Protein AF-A0A4Y1RDM2-F1 (afdb_monomer_lite)

Structure (mmCIF, N/CA/C/O backbone):
data_AF-A0A4Y1RDM2-F1
#
_entry.id   AF-A0A4Y1RDM2-F1
#
loop_
_atom_site.group_PDB
_atom_site.id
_atom_site.type_symbol
_atom_site.label_atom_id
_atom_site.label_alt_id
_atom_site.label_comp_id
_atom_site.label_asym_id
_atom_site.label_entity_id
_atom_site.label_seq_id
_atom_site.pdbx_PDB_ins_code
_atom_site.Cartn_x
_atom_site.Cartn_y
_atom_site.Cartn_z
_atom_site.occupancy
_atom_site.B_iso_or_equiv
_atom_site.auth_seq_id
_atom_site.auth_comp_id
_atom_site.auth_asym_id
_atom_site.auth_atom_id
_atom_site.pdbx_PDB_model_num
ATOM 1 N N . ARG A 1 1 ? -32.048 18.751 -43.905 1.00 34.94 1 ARG A N 1
ATOM 2 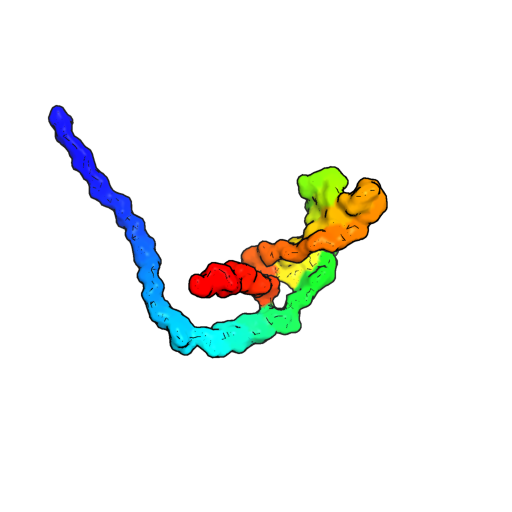C CA . ARG A 1 1 ? -31.080 17.829 -44.558 1.00 34.94 1 ARG A CA 1
ATOM 3 C C . ARG A 1 1 ? -30.019 17.554 -43.491 1.00 34.94 1 ARG A C 1
ATOM 5 O O . ARG A 1 1 ? -29.490 18.537 -43.005 1.00 34.94 1 ARG A O 1
ATOM 12 N N . ARG A 1 2 ? -29.981 16.373 -42.847 1.00 33.34 2 ARG A N 1
ATOM 13 C CA . ARG A 1 2 ? -29.384 15.092 -43.317 1.00 33.34 2 ARG A CA 1
ATOM 14 C C . ARG A 1 2 ? -27.878 15.297 -43.600 1.00 33.34 2 ARG A C 1
ATOM 16 O O . ARG A 1 2 ? -27.603 16.162 -44.420 1.00 33.34 2 ARG A O 1
ATOM 23 N N . GLY A 1 3 ? -26.909 14.600 -42.998 1.00 35.47 3 GLY A N 1
ATOM 24 C CA . GLY A 1 3 ? -26.914 13.397 -42.152 1.00 35.47 3 GLY A CA 1
ATOM 25 C C . GLY A 1 3 ? -25.528 13.127 -41.518 1.00 35.47 3 GLY A C 1
ATOM 26 O O . GLY A 1 3 ? -24.653 13.986 -41.587 1.00 35.47 3 GLY A O 1
ATOM 27 N N . GLU A 1 4 ? -25.426 11.960 -40.878 1.00 43.41 4 GLU A N 1
ATOM 28 C CA . GLU A 1 4 ? -24.390 11.400 -39.983 1.00 43.41 4 GLU A CA 1
ATOM 29 C C . GLU A 1 4 ? -23.118 10.834 -40.673 1.00 43.41 4 GLU A C 1
ATOM 31 O O . GLU A 1 4 ? -23.015 10.888 -41.894 1.00 43.41 4 GLU A O 1
ATOM 36 N N . GLU A 1 5 ? -22.240 10.238 -39.834 1.00 38.81 5 GLU A N 1
ATOM 37 C CA . GLU A 1 5 ? -21.086 9.311 -40.034 1.00 38.81 5 GLU A CA 1
ATOM 38 C C . GLU A 1 5 ? -19.721 9.939 -39.662 1.00 38.81 5 GLU A C 1
ATOM 40 O O . GLU A 1 5 ? -19.328 10.956 -40.216 1.00 38.81 5 GLU A O 1
ATOM 45 N N . GLY A 1 6 ? -18.913 9.463 -38.703 1.00 38.91 6 GLY A N 1
ATOM 46 C CA . GLY A 1 6 ? -18.773 8.141 -38.085 1.00 38.91 6 GLY A CA 1
ATOM 47 C C . GLY A 1 6 ? -17.471 7.483 -38.564 1.00 38.91 6 GLY A C 1
ATOM 48 O O . GLY A 1 6 ? -17.472 6.909 -39.646 1.00 38.91 6 GLY A O 1
ATOM 49 N N . ASN A 1 7 ? -16.367 7.559 -37.801 1.00 40.41 7 ASN A N 1
ATOM 50 C CA . ASN A 1 7 ? -15.254 6.595 -37.911 1.00 40.41 7 ASN A CA 1
ATOM 51 C C . ASN A 1 7 ? -14.307 6.643 -36.693 1.00 40.41 7 ASN A C 1
ATOM 53 O O . ASN A 1 7 ? -13.221 7.225 -36.747 1.00 40.41 7 ASN A O 1
ATOM 57 N N . ASP A 1 8 ? -14.722 6.002 -35.601 1.00 47.53 8 ASP A N 1
ATOM 58 C CA . ASP A 1 8 ? -13.836 5.605 -34.508 1.00 47.53 8 ASP A CA 1
ATOM 59 C C . ASP A 1 8 ? -12.871 4.524 -35.007 1.00 47.53 8 ASP A C 1
ATOM 61 O O . ASP A 1 8 ? -13.204 3.342 -35.112 1.00 47.53 8 ASP A O 1
ATOM 65 N N . LYS A 1 9 ? -11.638 4.920 -35.317 1.00 49.72 9 LYS A N 1
ATOM 66 C CA . LYS A 1 9 ? -10.543 3.984 -35.590 1.00 49.72 9 LYS A CA 1
ATOM 67 C C . LYS A 1 9 ? -9.996 3.475 -34.258 1.00 49.72 9 LYS A C 1
ATOM 69 O O . LYS A 1 9 ? -8.905 3.857 -33.841 1.00 49.72 9 LYS A O 1
ATOM 74 N N . ALA A 1 10 ? -10.763 2.616 -33.589 1.00 49.81 10 ALA A N 1
ATOM 75 C CA . ALA A 1 10 ? -10.246 1.782 -32.515 1.00 49.81 10 ALA A CA 1
ATOM 76 C C . ALA A 1 10 ? -9.126 0.911 -33.100 1.00 49.81 10 ALA A C 1
ATOM 78 O O . ALA A 1 10 ? -9.368 -0.013 -33.878 1.00 49.81 10 ALA A O 1
ATOM 79 N N . GLN A 1 11 ? -7.882 1.264 -32.785 1.00 51.56 11 GLN A N 1
ATOM 80 C CA . GLN A 1 11 ? -6.720 0.466 -33.130 1.00 51.56 11 GLN A CA 1
ATOM 81 C C . GLN A 1 11 ? -6.799 -0.828 -32.318 1.00 51.56 11 GLN A C 1
ATOM 83 O O . GLN A 1 11 ? -6.483 -0.865 -31.134 1.00 51.56 11 GLN A O 1
ATOM 88 N N . PHE A 1 12 ? -7.311 -1.872 -32.962 1.00 41.81 12 PHE A N 1
ATOM 89 C CA . PHE A 1 12 ? -7.342 -3.229 -32.448 1.00 41.81 12 PHE A CA 1
ATOM 90 C C . PHE A 1 12 ? -5.896 -3.687 -32.235 1.00 41.81 12 PHE A C 1
ATOM 92 O O . PHE A 1 12 ? -5.145 -3.846 -33.199 1.00 41.81 12 PHE A O 1
ATOM 99 N N . CYS A 1 13 ? -5.481 -3.835 -30.977 1.00 49.16 13 CYS A N 1
ATOM 100 C CA . CYS A 1 13 ? -4.203 -4.446 -30.639 1.00 49.16 13 CYS A CA 1
ATOM 101 C C . CYS A 1 13 ? -4.258 -5.908 -31.088 1.00 49.16 13 CYS A C 1
ATOM 103 O O . CYS A 1 13 ? -4.921 -6.726 -30.460 1.00 49.16 13 CYS A O 1
ATOM 105 N N . THR A 1 14 ? -3.620 -6.231 -32.209 1.00 46.56 14 THR A N 1
ATOM 106 C CA . THR A 1 14 ? -3.487 -7.616 -32.655 1.00 46.56 14 THR A CA 1
ATOM 107 C C . THR A 1 14 ? -2.533 -8.344 -31.716 1.00 46.56 14 THR A C 1
ATOM 109 O O . THR A 1 14 ? -1.377 -7.936 -31.598 1.00 46.56 14 THR A O 1
ATOM 112 N N . ASP A 1 15 ? -3.015 -9.412 -31.080 1.00 52.91 15 ASP A N 1
ATOM 113 C CA . ASP A 1 15 ? -2.196 -10.425 -30.413 1.00 52.91 15 ASP A CA 1
ATOM 114 C C . ASP A 1 15 ? -1.255 -11.043 -31.454 1.00 52.91 15 ASP A C 1
ATOM 116 O O . ASP A 1 15 ? -1.656 -11.860 -32.284 1.00 52.91 15 ASP A O 1
ATOM 120 N N . VAL A 1 16 ? -0.009 -10.574 -31.481 1.00 49.75 16 VAL A N 1
ATOM 121 C CA . VAL A 1 16 ? 1.040 -11.181 -32.297 1.00 49.75 16 VAL A CA 1
ATOM 122 C C . VAL A 1 16 ? 1.658 -12.289 -31.454 1.00 49.75 16 VAL A C 1
ATOM 124 O O . VAL A 1 16 ? 2.345 -12.000 -30.478 1.00 49.75 16 VAL A O 1
ATOM 127 N N . ASP A 1 17 ? 1.364 -13.534 -31.836 1.00 50.44 17 ASP A N 1
ATOM 128 C CA . ASP A 1 17 ? 1.902 -14.807 -31.337 1.00 50.44 17 ASP A CA 1
ATOM 129 C C . ASP A 1 17 ? 3.153 -14.686 -30.441 1.00 50.44 17 ASP A C 1
ATOM 131 O O . ASP A 1 17 ? 4.298 -14.712 -30.898 1.00 50.44 17 ASP A O 1
ATOM 135 N N . PHE A 1 18 ? 2.927 -14.617 -29.126 1.00 49.81 18 PHE A N 1
ATOM 136 C CA . PHE A 1 18 ? 3.974 -14.572 -28.097 1.00 49.81 18 PHE A CA 1
ATOM 137 C C . PHE A 1 18 ? 4.299 -15.970 -27.533 1.00 49.81 18 PHE A C 1
ATOM 139 O O . PHE A 1 18 ? 4.885 -16.120 -26.463 1.00 49.81 18 PHE A O 1
ATOM 146 N N . ALA A 1 19 ? 3.926 -17.040 -28.242 1.00 48.44 19 ALA A N 1
ATOM 147 C CA . ALA A 1 19 ? 4.164 -18.410 -27.784 1.00 48.44 19 ALA A CA 1
ATOM 148 C C . ALA A 1 19 ? 5.654 -18.821 -27.830 1.00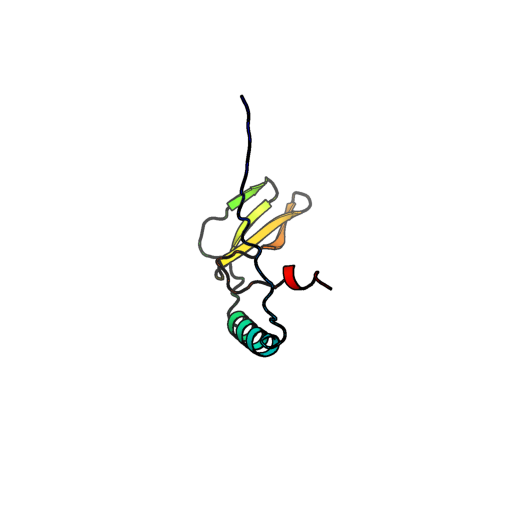 48.44 19 ALA A C 1
ATOM 150 O O . ALA A 1 19 ? 6.039 -19.817 -27.218 1.00 48.44 19 ALA A O 1
ATOM 151 N N . ALA A 1 20 ? 6.512 -18.054 -28.517 1.00 46.69 20 ALA A N 1
ATOM 152 C CA . ALA A 1 20 ? 7.931 -18.376 -28.701 1.00 46.69 20 ALA A CA 1
ATOM 153 C C . ALA A 1 20 ? 8.903 -17.655 -27.740 1.00 46.69 20 ALA A C 1
ATOM 155 O O . ALA A 1 20 ? 10.082 -18.015 -27.702 1.00 46.69 20 ALA A O 1
ATOM 156 N N . SER A 1 21 ? 8.465 -16.660 -26.959 1.00 49.75 21 SER A N 1
ATOM 157 C CA . SER A 1 21 ? 9.359 -15.906 -26.057 1.00 49.75 21 SER A CA 1
ATOM 158 C C . SER A 1 21 ? 9.264 -16.315 -24.586 1.00 49.75 21 SER A C 1
ATOM 160 O O . SER A 1 21 ? 10.151 -15.962 -23.807 1.00 49.75 21 SER A O 1
ATOM 162 N N . SER A 1 22 ? 8.262 -17.124 -24.224 1.00 51.72 22 SER A N 1
ATOM 163 C CA . SER A 1 22 ? 7.931 -17.482 -22.838 1.00 51.72 22 SER A CA 1
ATOM 164 C C . SER A 1 22 ? 9.157 -17.861 -22.003 1.00 51.72 22 SER A C 1
ATOM 166 O O . SER A 1 22 ? 9.367 -17.314 -20.926 1.00 51.72 22 SER A O 1
ATOM 168 N N . LYS A 1 23 ? 10.054 -18.706 -22.524 1.00 44.34 23 LYS A N 1
ATOM 169 C CA . LYS A 1 23 ? 11.240 -19.157 -21.780 1.00 44.34 23 LYS A CA 1
ATOM 170 C C . LYS A 1 23 ? 12.281 -18.056 -21.518 1.00 44.34 23 LYS A C 1
ATOM 172 O O . LYS A 1 23 ? 12.892 -18.057 -20.456 1.00 44.34 23 LYS A O 1
ATOM 177 N N . LYS A 1 24 ? 12.474 -17.112 -22.450 1.00 46.56 24 LYS A N 1
ATOM 178 C CA . LYS A 1 24 ? 13.390 -15.968 -22.254 1.00 46.56 24 LYS A CA 1
ATOM 179 C C . LYS A 1 24 ? 12.801 -14.921 -21.317 1.00 46.56 24 LYS A C 1
ATOM 181 O O . LYS A 1 24 ? 13.551 -14.243 -20.620 1.00 46.56 24 LYS A O 1
ATOM 186 N N . ASP A 1 25 ? 11.481 -14.794 -21.303 1.00 48.53 25 ASP A N 1
ATOM 187 C CA . ASP A 1 25 ? 10.805 -13.840 -20.437 1.00 48.53 25 ASP A CA 1
ATOM 188 C C . ASP A 1 25 ? 10.753 -14.343 -18.993 1.00 48.53 25 ASP A C 1
ATOM 190 O O . ASP A 1 25 ? 11.007 -13.554 -18.095 1.00 48.53 25 ASP A O 1
ATOM 194 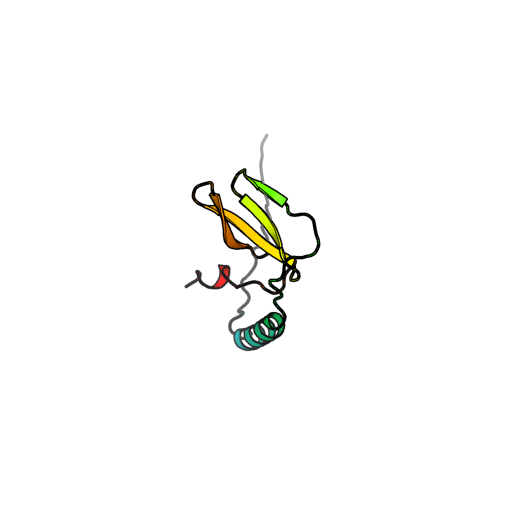N N . TYR A 1 26 ? 10.573 -15.647 -18.746 1.00 47.53 26 TYR A N 1
ATOM 195 C CA . TYR A 1 26 ? 10.684 -16.196 -17.387 1.00 47.53 26 TYR A CA 1
ATOM 196 C C . TYR A 1 26 ? 12.082 -16.026 -16.788 1.00 47.53 26 TYR A C 1
ATOM 198 O O . TYR A 1 26 ? 12.173 -15.611 -15.638 1.00 47.53 26 TYR A O 1
ATOM 206 N N . GLU A 1 27 ? 13.162 -16.285 -17.535 1.00 47.16 27 GLU A N 1
ATOM 207 C CA . GLU A 1 27 ? 14.518 -16.066 -17.004 1.00 47.16 27 GLU A CA 1
ATOM 208 C C . GLU A 1 27 ? 14.820 -14.5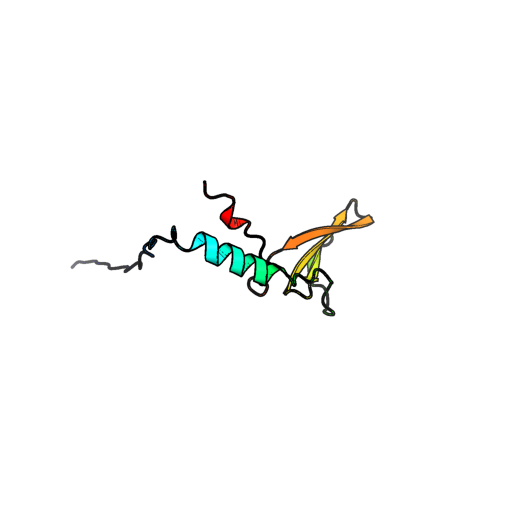80 -16.780 1.00 47.16 27 GLU A C 1
ATOM 210 O O . GLU A 1 27 ? 15.337 -14.229 -15.725 1.00 47.16 27 GLU A O 1
ATOM 215 N N . ARG A 1 28 ? 14.368 -13.685 -17.674 1.00 49.66 28 ARG A N 1
ATOM 216 C CA . ARG A 1 28 ? 14.460 -12.234 -17.442 1.00 49.66 28 ARG A CA 1
ATOM 217 C C . ARG A 1 28 ? 13.674 -11.801 -16.202 1.00 49.66 28 ARG A C 1
ATOM 219 O O . ARG A 1 28 ? 14.164 -10.992 -15.431 1.00 49.66 28 ARG A O 1
ATOM 226 N N . VAL A 1 29 ? 12.461 -12.308 -15.997 1.00 51.47 29 VAL A N 1
ATOM 227 C CA . VAL A 1 29 ? 11.624 -11.958 -14.835 1.00 51.47 29 VAL A CA 1
ATOM 228 C C . VAL A 1 29 ? 12.218 -12.523 -13.539 1.00 51.47 29 VAL A C 1
ATOM 230 O O . VAL A 1 29 ? 12.122 -11.879 -12.499 1.00 51.47 29 VAL A O 1
ATOM 233 N N . ASN A 1 30 ? 12.885 -13.678 -13.596 1.00 49.59 30 ASN A N 1
ATOM 234 C CA . ASN A 1 30 ? 13.568 -14.264 -12.442 1.00 49.59 30 ASN A CA 1
ATOM 235 C C . ASN A 1 30 ? 14.851 -13.492 -12.074 1.00 49.59 30 ASN A C 1
ATOM 237 O O . ASN A 1 30 ? 15.101 -13.282 -10.889 1.00 49.59 30 ASN A O 1
ATOM 241 N N . ASP A 1 31 ? 15.598 -12.997 -13.068 1.00 49.78 31 ASP A N 1
ATOM 242 C CA . ASP A 1 31 ? 16.743 -12.092 -12.872 1.00 49.78 31 ASP A CA 1
ATOM 243 C C . ASP A 1 31 ? 16.318 -10.717 -12.321 1.00 49.78 31 ASP A C 1
ATOM 245 O O . ASP A 1 31 ? 17.072 -10.070 -11.601 1.00 49.78 31 ASP A O 1
ATOM 249 N N . LEU A 1 32 ? 15.094 -10.263 -12.616 1.00 53.81 32 LEU A N 1
ATOM 250 C CA . LEU A 1 32 ? 14.525 -9.024 -12.062 1.00 53.81 32 LEU A CA 1
ATOM 251 C C . LEU A 1 32 ? 13.960 -9.191 -10.640 1.00 53.81 32 LEU A C 1
ATOM 253 O O . LEU A 1 32 ? 13.774 -8.203 -9.932 1.00 53.81 32 LEU A O 1
ATOM 257 N N . ASN A 1 33 ? 13.685 -10.426 -10.218 1.00 54.22 33 ASN A N 1
ATOM 258 C CA . ASN A 1 33 ? 13.118 -10.754 -8.908 1.00 54.22 33 ASN A CA 1
ATOM 259 C C . ASN A 1 33 ? 14.195 -10.941 -7.818 1.00 54.22 33 ASN A C 1
ATOM 261 O O . ASN A 1 33 ? 13.863 -11.108 -6.644 1.00 54.22 33 ASN A O 1
ATOM 265 N N . SER A 1 34 ? 15.486 -10.920 -8.171 1.00 57.75 34 SER A N 1
ATOM 266 C CA . SER A 1 34 ? 16.575 -11.184 -7.222 1.00 57.75 34 SER A CA 1
ATOM 267 C C . SER A 1 34 ? 16.860 -10.045 -6.233 1.00 57.75 34 SER A C 1
ATOM 269 O O . SER A 1 34 ? 17.717 -10.219 -5.373 1.00 57.75 34 SER A O 1
ATOM 271 N N . ASP A 1 35 ? 16.165 -8.904 -6.323 1.00 69.94 35 ASP A N 1
ATOM 272 C CA . ASP A 1 35 ? 16.397 -7.736 -5.453 1.00 69.94 35 ASP A CA 1
ATOM 273 C C . ASP A 1 35 ? 15.096 -7.108 -4.912 1.00 69.94 35 ASP A C 1
ATOM 275 O O . ASP A 1 35 ? 14.918 -5.891 -4.852 1.00 69.94 35 ASP A O 1
ATOM 279 N N . CYS A 1 36 ? 14.128 -7.948 -4.535 1.00 85.38 36 CYS A N 1
ATOM 280 C CA . CYS A 1 36 ? 12.894 -7.471 -3.914 1.00 85.38 36 CYS A CA 1
ATOM 281 C C . CYS A 1 36 ? 13.081 -7.155 -2.433 1.00 85.38 36 CYS A C 1
ATOM 283 O O . CYS A 1 36 ? 12.990 -8.028 -1.570 1.00 85.38 36 CYS A O 1
ATOM 285 N N . ASN A 1 37 ? 13.304 -5.876 -2.142 1.00 89.25 37 ASN A N 1
ATOM 286 C CA . ASN A 1 37 ? 13.498 -5.359 -0.798 1.00 89.25 37 ASN A CA 1
ATOM 287 C C . ASN A 1 37 ? 12.175 -4.943 -0.126 1.00 89.25 37 ASN A C 1
ATOM 289 O O . ASN A 1 37 ? 11.658 -3.843 -0.334 1.00 89.25 37 ASN A O 1
ATOM 293 N N . GLN A 1 38 ? 11.677 -5.819 0.750 1.00 91.38 38 GLN A N 1
ATOM 294 C CA . GLN A 1 38 ? 10.454 -5.609 1.533 1.00 91.38 38 GLN A CA 1
ATOM 295 C C . GLN A 1 38 ? 10.627 -4.701 2.764 1.00 91.38 38 GLN A C 1
ATOM 297 O O . GLN A 1 38 ? 9.685 -4.546 3.541 1.00 91.38 38 GLN A O 1
ATOM 302 N N . GLU A 1 39 ? 11.804 -4.115 2.989 1.00 95.19 39 GLU A N 1
ATOM 303 C CA . GLU A 1 39 ? 11.990 -3.169 4.088 1.00 95.19 39 GLU A CA 1
ATOM 304 C C . GLU A 1 39 ? 11.245 -1.861 3.819 1.00 95.19 39 GLU A C 1
ATOM 306 O O . GLU A 1 39 ? 11.166 -1.386 2.687 1.00 95.19 39 GLU A O 1
ATOM 311 N N . VAL A 1 40 ? 10.743 -1.239 4.883 1.00 96.69 40 VAL A N 1
ATOM 312 C CA . VAL A 1 40 ? 10.062 0.056 4.808 1.00 96.69 40 VAL A CA 1
ATOM 313 C C . VAL A 1 40 ? 11.053 1.145 4.382 1.00 96.69 40 VAL A C 1
ATOM 315 O O . VAL A 1 40 ? 12.139 1.286 4.954 1.00 96.69 40 VAL A O 1
ATOM 318 N N . ALA A 1 41 ? 10.677 1.926 3.371 1.00 96.06 41 ALA A N 1
ATOM 319 C CA . ALA A 1 41 ? 11.429 3.091 2.932 1.00 96.06 41 ALA A CA 1
ATOM 320 C C . ALA A 1 41 ? 11.399 4.188 4.017 1.00 96.06 41 ALA A C 1
ATOM 322 O O . ALA A 1 41 ? 10.410 4.315 4.743 1.00 96.06 41 ALA A O 1
ATOM 323 N N . PRO A 1 42 ? 12.450 5.019 4.145 1.00 97.12 42 PRO A N 1
ATOM 324 C CA . PRO A 1 42 ? 12.542 6.059 5.171 1.00 97.12 42 PRO A CA 1
ATOM 325 C C . PRO A 1 42 ? 11.691 7.296 4.822 1.00 97.12 42 PRO A C 1
ATOM 327 O O . PRO A 1 42 ? 12.179 8.425 4.822 1.00 97.12 42 PRO A O 1
ATOM 330 N N . ILE A 1 43 ? 10.414 7.084 4.505 1.00 94.94 43 ILE A N 1
ATOM 331 C CA . ILE A 1 43 ? 9.443 8.125 4.171 1.00 94.94 43 ILE A CA 1
ATOM 332 C C . ILE A 1 43 ? 8.263 8.102 5.146 1.00 94.94 43 ILE A C 1
ATOM 334 O O . ILE A 1 43 ? 8.047 7.141 5.885 1.00 94.94 43 ILE A O 1
ATOM 338 N N . ARG A 1 44 ? 7.475 9.179 5.158 1.00 97.00 44 ARG A N 1
ATOM 339 C CA . ARG A 1 44 ? 6.295 9.275 6.023 1.00 97.00 44 ARG A CA 1
ATOM 340 C C . ARG A 1 44 ? 5.203 8.295 5.552 1.00 97.00 44 ARG A C 1
ATOM 342 O O . ARG A 1 44 ? 4.828 8.371 4.383 1.00 97.00 44 ARG A O 1
ATOM 349 N N . PRO A 1 45 ? 4.634 7.457 6.440 1.00 96.94 45 PRO A N 1
ATOM 350 C CA . PRO A 1 45 ? 3.516 6.585 6.087 1.00 96.94 45 PRO A CA 1
ATOM 351 C C . PRO A 1 45 ? 2.280 7.376 5.650 1.00 96.94 45 PRO A C 1
ATOM 353 O O . PRO A 1 45 ? 2.049 8.503 6.104 1.00 96.94 45 PRO A O 1
ATOM 356 N N . ILE A 1 46 ? 1.466 6.763 4.797 1.00 97.62 46 ILE A N 1
ATOM 357 C CA . ILE A 1 46 ? 0.251 7.344 4.228 1.00 97.62 46 ILE A CA 1
ATOM 358 C C . ILE A 1 46 ? -0.953 6.806 5.017 1.00 97.62 46 ILE A C 1
ATOM 360 O O . ILE A 1 46 ? -1.231 5.606 4.958 1.00 97.62 46 ILE A O 1
ATOM 364 N N . PRO A 1 47 ? -1.693 7.648 5.759 1.00 96.81 47 PRO A N 1
ATOM 365 C CA . PRO A 1 47 ? -2.938 7.226 6.395 1.00 96.81 47 PRO A CA 1
ATOM 366 C C . PRO A 1 47 ? -3.988 6.920 5.322 1.00 96.81 47 PRO A C 1
ATOM 368 O O . PRO A 1 47 ? -4.286 7.793 4.505 1.00 96.81 47 PRO A O 1
ATOM 371 N N . LEU A 1 48 ? -4.545 5.707 5.322 1.00 95.69 48 LEU A N 1
ATOM 372 C CA . LEU A 1 48 ? -5.591 5.309 4.373 1.00 95.69 48 LEU A CA 1
ATOM 373 C C . LEU A 1 48 ? -6.977 5.307 5.029 1.00 95.69 48 LEU A C 1
ATOM 375 O O . LEU A 1 48 ? -7.938 5.786 4.432 1.00 95.69 48 LEU A O 1
ATOM 379 N N . ALA A 1 49 ? -7.072 4.799 6.260 1.00 95.38 49 ALA A N 1
ATOM 380 C CA . ALA A 1 49 ? -8.285 4.791 7.078 1.00 95.38 49 ALA A CA 1
ATOM 381 C C . ALA A 1 49 ? -7.924 4.816 8.575 1.00 95.38 49 ALA A C 1
ATOM 383 O O . ALA A 1 49 ? -6.751 4.758 8.937 1.00 95.38 49 ALA A O 1
ATOM 384 N N . GLU A 1 50 ? -8.920 4.881 9.464 1.00 94.94 50 GLU A N 1
ATOM 385 C CA . GLU A 1 50 ? -8.685 4.865 10.920 1.00 94.94 50 GLU A CA 1
ATOM 386 C C . GLU A 1 50 ? -7.934 3.599 11.380 1.00 94.94 50 GLU A C 1
ATOM 388 O O . GLU A 1 50 ? -7.093 3.642 12.276 1.00 94.94 50 GLU A O 1
ATOM 393 N N . ASP A 1 51 ? -8.221 2.467 10.742 1.00 96.62 51 ASP A N 1
ATOM 394 C CA . ASP A 1 51 ? -7.645 1.154 11.013 1.00 96.62 51 ASP A CA 1
ATOM 395 C C . ASP A 1 51 ? -6.633 0.712 9.943 1.00 96.62 51 ASP A C 1
ATOM 397 O O . ASP A 1 51 ? -6.302 -0.471 9.896 1.00 96.62 51 ASP A O 1
ATOM 401 N N . SER A 1 52 ? -6.159 1.614 9.071 1.00 97.00 52 SER A N 1
ATOM 402 C CA . SER A 1 52 ? -5.280 1.260 7.948 1.00 97.00 52 SER A CA 1
ATOM 403 C C . SER A 1 52 ? -4.231 2.332 7.638 1.00 97.00 52 SER A C 1
ATOM 405 O O . SER A 1 52 ? -4.539 3.511 7.439 1.00 97.00 52 SER A O 1
ATOM 407 N N . ILE A 1 53 ? -2.972 1.898 7.555 1.00 97.94 53 ILE A N 1
ATOM 408 C CA . ILE A 1 53 ? -1.812 2.726 7.210 1.00 97.94 53 ILE A CA 1
ATOM 409 C C . ILE A 1 53 ? -1.045 2.039 6.081 1.00 97.94 53 ILE A C 1
ATOM 411 O O . ILE A 1 53 ? -0.785 0.836 6.128 1.00 97.94 53 ILE A O 1
ATOM 415 N N . ILE A 1 54 ? -0.652 2.822 5.081 1.00 98.19 54 ILE A N 1
ATOM 416 C CA . ILE A 1 54 ? 0.162 2.373 3.957 1.00 98.19 54 ILE A CA 1
ATOM 417 C C . ILE A 1 54 ? 1.608 2.830 4.152 1.00 98.19 54 ILE A C 1
ATOM 419 O O . ILE A 1 54 ? 1.881 3.994 4.449 1.00 98.19 54 ILE A O 1
ATOM 423 N N . PHE A 1 55 ? 2.536 1.904 3.946 1.00 98.06 55 PHE A N 1
ATOM 424 C CA . PHE A 1 55 ? 3.975 2.128 3.948 1.00 98.06 55 PHE A CA 1
ATOM 425 C C . PHE A 1 55 ? 4.526 1.900 2.544 1.00 98.06 55 PHE A C 1
ATOM 427 O O . PHE A 1 55 ? 4.106 0.969 1.864 1.00 98.06 55 PHE A O 1
ATOM 434 N N . GLU A 1 56 ? 5.476 2.722 2.116 1.00 96.38 56 GLU A N 1
ATOM 435 C CA . GLU A 1 56 ? 6.276 2.428 0.926 1.00 96.38 56 GLU A CA 1
ATOM 436 C C . GLU A 1 56 ? 7.432 1.504 1.311 1.00 96.38 56 GLU A C 1
ATOM 438 O O . GLU A 1 56 ? 8.050 1.676 2.365 1.00 96.38 56 GLU A O 1
ATOM 443 N N . LEU A 1 57 ? 7.699 0.506 0.476 1.00 95.31 57 LEU A N 1
ATOM 444 C CA . LEU A 1 57 ? 8.831 -0.404 0.603 1.00 95.31 57 LEU A CA 1
ATOM 445 C C . LEU A 1 57 ? 10.005 0.111 -0.235 1.00 95.31 57 LEU A C 1
ATOM 447 O O . LEU A 1 57 ? 9.813 0.827 -1.216 1.00 95.31 57 LEU A O 1
ATOM 451 N N . LYS A 1 58 ? 11.233 -0.271 0.119 1.00 93.62 58 LYS A N 1
ATOM 452 C CA . LYS A 1 58 ? 12.450 0.148 -0.598 1.00 93.62 58 LYS A CA 1
ATOM 453 C C . LYS A 1 58 ? 12.473 -0.294 -2.059 1.00 93.62 58 LYS A C 1
ATOM 455 O O . LYS A 1 58 ? 13.121 0.357 -2.871 1.00 93.62 58 LYS A O 1
ATOM 460 N N . ASP A 1 59 ? 11.762 -1.368 -2.393 1.00 91.00 59 ASP A N 1
ATOM 461 C CA . ASP A 1 59 ? 11.580 -1.827 -3.771 1.00 91.00 59 ASP A CA 1
ATOM 462 C C . ASP A 1 59 ? 10.453 -1.108 -4.535 1.00 91.00 59 ASP A C 1
ATOM 464 O O . ASP A 1 59 ? 10.110 -1.505 -5.649 1.00 91.00 59 ASP A O 1
ATOM 468 N N . GLY A 1 60 ? 9.866 -0.059 -3.954 1.00 91.38 60 GLY A N 1
ATOM 469 C CA . GLY A 1 60 ? 8.839 0.775 -4.569 1.00 91.38 60 GLY A CA 1
ATOM 470 C C . GLY A 1 60 ? 7.418 0.223 -4.462 1.00 91.38 60 GLY A C 1
ATOM 471 O O . GLY A 1 60 ? 6.486 0.919 -4.873 1.00 91.38 60 GLY A O 1
ATOM 472 N N . ARG A 1 61 ? 7.216 -0.990 -3.925 1.00 93.44 61 ARG A N 1
ATOM 473 C CA . ARG A 1 61 ? 5.877 -1.520 -3.608 1.00 93.44 61 ARG A CA 1
ATOM 474 C C . ARG A 1 61 ? 5.291 -0.817 -2.388 1.00 93.44 61 ARG A C 1
ATOM 476 O O . ARG A 1 61 ? 5.990 -0.127 -1.653 1.00 93.44 61 ARG A O 1
ATOM 483 N N . LEU A 1 62 ? 4.003 -1.027 -2.140 1.00 95.25 62 LEU A N 1
ATOM 484 C CA . LEU A 1 62 ? 3.346 -0.555 -0.921 1.00 95.25 62 LEU A CA 1
ATOM 485 C C . LEU A 1 62 ? 3.026 -1.736 -0.000 1.00 95.25 62 LEU A C 1
ATOM 487 O O . LEU A 1 62 ? 2.733 -2.830 -0.473 1.00 95.25 62 LEU A O 1
ATOM 491 N N . ALA A 1 63 ? 3.030 -1.521 1.309 1.00 96.38 63 ALA A N 1
ATOM 492 C CA . ALA A 1 63 ? 2.581 -2.482 2.306 1.00 96.38 63 ALA A CA 1
ATOM 493 C C . ALA A 1 63 ? 1.482 -1.866 3.170 1.00 96.38 63 ALA A C 1
ATOM 495 O O . ALA A 1 63 ? 1.636 -0.776 3.719 1.00 96.38 63 ALA A O 1
ATOM 496 N N . GLU A 1 64 ? 0.366 -2.576 3.293 1.00 97.50 64 GLU A N 1
ATOM 497 C CA . GLU A 1 64 ? -0.740 -2.183 4.156 1.00 97.50 64 GLU A CA 1
ATOM 498 C C . GLU A 1 64 ? -0.581 -2.819 5.534 1.00 97.50 64 GLU A C 1
ATOM 500 O O . GLU A 1 64 ? -0.428 -4.037 5.650 1.00 97.50 64 GLU A O 1
ATOM 505 N N . MET A 1 65 ? -0.672 -1.999 6.578 1.00 97.19 65 MET A N 1
ATOM 506 C CA . MET A 1 65 ? -0.791 -2.434 7.964 1.00 97.19 65 MET A CA 1
ATOM 507 C C . MET A 1 65 ? -2.190 -2.085 8.465 1.00 97.19 65 MET A C 1
ATOM 509 O O . MET A 1 65 ? -2.632 -0.943 8.325 1.00 97.19 65 MET A O 1
ATOM 513 N N . ARG A 1 66 ? -2.887 -3.059 9.054 1.00 97.19 66 ARG A N 1
ATOM 514 C CA . ARG A 1 66 ? -4.245 -2.877 9.574 1.00 97.19 66 ARG A CA 1
ATOM 515 C C . ARG A 1 66 ? -4.324 -3.109 11.070 1.00 97.19 66 ARG A C 1
ATOM 517 O O . ARG A 1 66 ? -3.607 -3.948 11.615 1.00 97.19 66 ARG A O 1
ATOM 524 N N . ARG A 1 67 ? -5.227 -2.379 11.721 1.00 96.69 67 ARG A N 1
ATOM 525 C CA . ARG A 1 67 ? -5.551 -2.555 13.134 1.00 96.69 67 ARG A CA 1
ATOM 526 C C . ARG A 1 67 ? -6.613 -3.642 13.284 1.00 96.69 67 ARG A C 1
ATOM 528 O O . ARG A 1 67 ? -7.755 -3.463 12.875 1.00 96.69 67 ARG A O 1
ATOM 535 N N . ILE A 1 68 ? -6.243 -4.755 13.899 1.00 92.81 68 ILE A N 1
ATOM 536 C CA . ILE A 1 68 ? -7.128 -5.871 14.223 1.00 92.81 68 ILE A CA 1
ATOM 537 C C . ILE A 1 68 ? -7.659 -5.688 15.643 1.00 92.81 68 ILE A C 1
ATOM 539 O O . ILE A 1 68 ? -6.917 -5.308 16.554 1.00 92.81 68 ILE A O 1
ATOM 543 N N . GLU A 1 69 ? -8.968 -5.902 15.805 1.00 88.94 69 GLU A N 1
ATOM 544 C CA . GLU A 1 69 ? -9.671 -5.826 17.097 1.00 88.94 69 GLU A CA 1
ATOM 545 C C . GLU A 1 69 ? -9.409 -4.511 17.860 1.00 88.94 69 GLU A C 1
ATOM 547 O O . GLU A 1 69 ? -9.351 -4.474 19.087 1.00 88.94 69 GLU A O 1
ATOM 552 N N . GLY A 1 70 ? -9.186 -3.414 17.126 1.00 85.50 70 GLY A N 1
ATOM 553 C CA . GLY A 1 70 ? -8.967 -2.075 17.686 1.00 85.50 70 GLY A CA 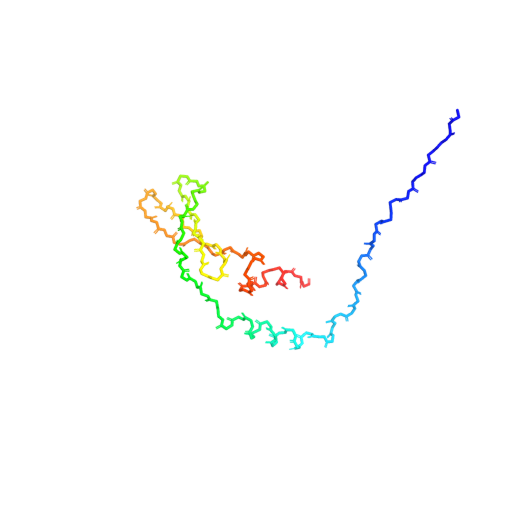1
ATOM 554 C C . GLY A 1 70 ? -7.669 -1.890 18.483 1.00 85.50 70 GLY A C 1
ATOM 555 O O . GLY A 1 70 ? -7.424 -0.791 18.975 1.00 85.50 70 GLY A O 1
ATOM 556 N N . THR A 1 71 ? -6.831 -2.922 18.600 1.00 89.12 71 THR A N 1
ATOM 557 C CA . THR A 1 71 ? -5.739 -2.966 19.587 1.00 89.12 71 THR A CA 1
ATOM 558 C C . THR A 1 71 ? -4.386 -3.332 18.986 1.00 89.12 71 THR A C 1
ATOM 560 O O . THR A 1 71 ? -3.374 -2.791 19.426 1.00 89.12 71 THR A O 1
ATOM 563 N N . HIS A 1 72 ? -4.347 -4.177 17.954 1.00 94.38 72 HIS A N 1
ATOM 564 C CA . HIS A 1 72 ? -3.093 -4.704 17.410 1.00 94.38 72 HIS A CA 1
ATOM 565 C C . HIS A 1 72 ? -2.906 -4.306 15.954 1.00 94.38 72 HIS A C 1
ATOM 567 O O . HIS A 1 72 ? -3.810 -4.473 15.144 1.00 94.38 72 HIS A O 1
ATOM 573 N N . TRP A 1 73 ? -1.723 -3.811 15.601 1.00 95.50 73 TRP A N 1
ATOM 574 C CA . TRP A 1 73 ? -1.373 -3.536 14.211 1.00 95.50 73 TRP A CA 1
ATOM 575 C C . TRP A 1 73 ? -0.664 -4.738 13.598 1.00 95.50 73 TRP A C 1
ATOM 577 O O . TRP A 1 73 ? 0.302 -5.248 14.163 1.00 95.50 73 TRP A O 1
ATOM 587 N N . MET A 1 74 ? -1.127 -5.173 12.430 1.00 96.69 74 MET A N 1
ATOM 588 C CA . MET A 1 74 ? -0.563 -6.308 11.705 1.00 96.69 74 MET A CA 1
ATOM 589 C C . MET A 1 74 ? -0.418 -5.987 10.222 1.00 96.69 74 MET A C 1
ATOM 591 O O . MET A 1 74 ? -1.260 -5.306 9.634 1.00 96.69 74 MET A O 1
ATOM 595 N N . TRP A 1 75 ? 0.649 -6.495 9.606 1.00 95.94 75 TRP A N 1
ATOM 596 C CA . TRP A 1 75 ? 0.816 -6.441 8.157 1.00 95.94 75 TRP A CA 1
ATOM 597 C C . TRP A 1 75 ? -0.298 -7.238 7.478 1.00 95.94 75 TRP A C 1
ATOM 599 O O . TRP A 1 75 ? -0.532 -8.398 7.813 1.00 95.94 75 TRP A O 1
ATOM 609 N N . SER A 1 76 ? -0.999 -6.601 6.543 1.00 94.31 76 SER A N 1
ATOM 610 C CA . SER A 1 76 ? -2.155 -7.173 5.856 1.00 94.31 76 SER A CA 1
ATOM 611 C C . SER A 1 76 ? -1.800 -7.683 4.462 1.00 94.31 76 SER A C 1
ATOM 613 O O . SER A 1 76 ? -2.164 -8.808 4.126 1.00 94.31 76 SER A O 1
ATOM 615 N N . ARG A 1 77 ? -1.107 -6.879 3.645 1.00 92.88 77 ARG A N 1
ATOM 616 C CA . ARG A 1 77 ? -0.719 -7.252 2.272 1.00 92.88 77 ARG A CA 1
ATOM 617 C C . ARG A 1 77 ? 0.354 -6.334 1.697 1.00 92.88 77 ARG A C 1
ATOM 619 O O . ARG A 1 77 ? 0.495 -5.195 2.134 1.00 92.88 77 ARG A O 1
ATOM 626 N N . ILE A 1 78 ? 1.031 -6.820 0.659 1.00 93.31 78 ILE A N 1
ATOM 627 C CA . ILE A 1 78 ? 1.868 -6.018 -0.240 1.00 93.31 78 ILE A CA 1
ATOM 628 C C . ILE A 1 78 ? 1.065 -5.719 -1.508 1.00 93.31 78 ILE A C 1
ATOM 630 O O . ILE A 1 78 ? 0.379 -6.591 -2.041 1.00 93.31 78 ILE A O 1
ATOM 634 N N . ILE A 1 79 ? 1.146 -4.484 -1.984 1.00 91.50 79 ILE A N 1
ATOM 635 C CA . ILE A 1 79 ? 0.470 -3.970 -3.169 1.00 91.50 79 ILE A CA 1
ATOM 636 C C . ILE A 1 79 ? 1.552 -3.654 -4.201 1.00 91.50 79 ILE A C 1
ATOM 638 O O . ILE A 1 79 ? 2.457 -2.855 -3.949 1.00 91.50 79 ILE A O 1
ATOM 642 N N . GLY A 1 80 ? 1.461 -4.303 -5.360 1.00 89.19 80 GLY A N 1
ATOM 643 C CA . GLY A 1 80 ? 2.345 -4.030 -6.487 1.00 89.19 80 GLY A CA 1
ATOM 644 C C . GLY A 1 80 ? 2.105 -2.631 -7.049 1.00 89.19 80 GLY A C 1
ATOM 645 O O . GLY A 1 80 ? 0.966 -2.179 -7.163 1.00 89.19 80 GLY A O 1
ATOM 646 N N . THR A 1 81 ? 3.185 -1.959 -7.415 1.00 86.06 81 THR A N 1
ATOM 647 C CA . THR A 1 81 ? 3.182 -0.634 -8.032 1.00 86.06 81 THR A CA 1
ATOM 648 C C . THR A 1 81 ? 3.902 -0.715 -9.379 1.00 86.06 81 THR A C 1
ATOM 650 O O . THR A 1 81 ? 4.847 -1.492 -9.512 1.00 86.06 81 THR A O 1
ATOM 653 N N . PRO A 1 82 ? 3.529 0.104 -10.379 1.00 85.69 82 PRO A N 1
ATOM 654 C CA . PRO A 1 82 ? 4.277 0.179 -11.638 1.00 85.69 82 PRO A CA 1
ATOM 655 C C . PRO A 1 82 ? 5.731 0.650 -11.474 1.00 85.69 82 PRO A C 1
ATOM 657 O O . PRO A 1 82 ? 6.523 0.525 -12.402 1.00 85.69 82 PRO A O 1
ATOM 660 N N . THR A 1 83 ? 6.080 1.219 -10.316 1.00 81.12 83 THR A N 1
ATOM 661 C CA . THR A 1 83 ? 7.441 1.643 -9.969 1.00 81.12 83 THR A CA 1
ATOM 662 C C . THR A 1 83 ? 8.341 0.479 -9.560 1.00 81.12 83 THR A C 1
ATOM 664 O O . THR A 1 83 ? 9.558 0.646 -9.549 1.00 81.12 83 THR A O 1
ATOM 667 N N . SER A 1 84 ? 7.774 -0.688 -9.242 1.00 82.12 84 SER A N 1
ATOM 668 C CA . SER A 1 84 ? 8.526 -1.855 -8.798 1.00 82.12 84 SER A CA 1
ATOM 669 C C . SER A 1 84 ? 8.621 -2.929 -9.877 1.00 82.12 84 SER A C 1
ATOM 671 O O . SER A 1 84 ? 7.623 -3.344 -10.466 1.00 82.12 84 SER A O 1
ATOM 673 N N . LEU A 1 85 ? 9.826 -3.464 -10.069 1.00 78.69 85 LEU A N 1
ATOM 674 C CA . LEU A 1 85 ? 10.044 -4.661 -10.887 1.00 78.69 85 LEU A CA 1
ATOM 675 C C . LEU A 1 85 ? 9.646 -5.948 -10.140 1.00 78.69 85 LEU A C 1
ATOM 677 O O . LEU A 1 85 ? 9.472 -6.991 -10.763 1.00 78.69 85 LEU A O 1
ATOM 681 N N . CYS A 1 86 ? 9.386 -5.859 -8.829 1.00 81.00 86 CYS A N 1
ATOM 682 C CA . CYS A 1 86 ? 8.954 -6.951 -7.951 1.00 81.00 86 CYS A CA 1
ATOM 683 C C . CYS A 1 86 ? 7.462 -7.261 -8.060 1.00 81.00 86 CYS A C 1
ATOM 685 O O . CYS A 1 86 ? 6.753 -7.458 -7.061 1.00 81.00 86 CYS A O 1
ATOM 687 N N . THR A 1 87 ? 6.966 -7.273 -9.292 1.00 68.62 87 THR A N 1
ATOM 688 C CA . THR A 1 87 ? 5.571 -7.568 -9.568 1.00 68.62 87 THR A CA 1
ATOM 689 C C . THR A 1 87 ? 5.376 -9.076 -9.486 1.00 68.62 87 THR A C 1
ATOM 691 O O . THR A 1 87 ? 5.809 -9.819 -10.361 1.00 68.62 87 THR A O 1
ATOM 694 N N . ALA A 1 88 ? 4.692 -9.545 -8.440 1.00 59.66 88 ALA A N 1
ATOM 695 C CA . ALA A 1 88 ? 4.071 -10.859 -8.496 1.00 59.66 88 ALA A CA 1
ATOM 696 C C . ALA A 1 88 ? 3.017 -10.789 -9.605 1.00 59.66 88 ALA A C 1
ATOM 698 O O . ALA A 1 88 ? 2.078 -9.998 -9.501 1.00 59.66 88 ALA A O 1
ATOM 699 N N . SER A 1 89 ? 3.203 -11.553 -10.678 1.00 52.97 89 SER A N 1
ATOM 700 C CA . SER A 1 89 ? 2.329 -11.618 -11.853 1.00 52.97 89 SER A CA 1
ATOM 701 C C . SER A 1 89 ? 0.938 -12.170 -11.505 1.00 52.97 89 SER A C 1
ATOM 703 O O . SER A 1 89 ? 0.538 -13.230 -11.974 1.00 52.97 89 SER A O 1
ATOM 705 N N . TYR A 1 90 ? 0.177 -11.483 -10.650 1.00 50.41 90 TYR A N 1
ATOM 706 C CA . TYR A 1 90 ? -1.134 -11.941 -10.191 1.00 50.41 90 TYR A CA 1
ATOM 707 C C . TYR A 1 90 ? -2.162 -11.916 -11.331 1.00 50.41 90 TYR A C 1
ATOM 709 O O . TYR A 1 90 ? -3.079 -12.728 -11.367 1.00 50.41 90 TYR A O 1
ATOM 717 N N . TRP A 1 91 ? -1.956 -11.043 -12.322 1.00 47.84 91 TRP A N 1
ATOM 718 C CA . TRP A 1 91 ? -2.795 -10.962 -13.518 1.00 47.84 91 TRP A CA 1
ATOM 719 C C . TRP A 1 91 ? -2.567 -12.102 -14.517 1.00 47.84 91 TRP A C 1
ATOM 721 O O . TRP A 1 91 ? -3.446 -12.373 -15.327 1.00 47.84 91 TRP A O 1
ATOM 731 N N . THR A 1 92 ? -1.436 -12.809 -14.452 1.00 51.28 92 THR A N 1
ATOM 732 C CA . THR A 1 92 ? -1.121 -13.890 -15.405 1.00 51.28 92 THR A CA 1
ATOM 733 C C . THR A 1 92 ? -1.668 -15.250 -14.954 1.00 51.28 92 THR A C 1
ATOM 735 O O . THR A 1 92 ? -1.719 -16.176 -15.752 1.00 51.28 92 THR A O 1
ATOM 738 N N . ALA A 1 93 ? -2.112 -15.385 -13.699 1.00 50.84 93 ALA A N 1
ATOM 739 C CA . ALA A 1 93 ? -2.583 -16.660 -13.147 1.00 50.84 93 ALA A CA 1
ATOM 740 C C . ALA A 1 93 ? -4.079 -16.954 -13.386 1.00 50.84 93 ALA A C 1
ATOM 742 O O . ALA A 1 93 ? -4.507 -18.085 -13.177 1.00 50.84 93 ALA A O 1
ATOM 743 N N . LEU A 1 94 ? -4.879 -15.964 -13.800 1.00 48.69 94 LEU A N 1
ATOM 744 C CA . LEU A 1 94 ? -6.333 -16.118 -13.990 1.00 48.69 94 LEU A CA 1
ATOM 745 C C . LEU A 1 94 ? -6.766 -16.249 -15.456 1.00 48.69 94 LEU A C 1
ATOM 747 O O . LEU A 1 94 ? -7.955 -16.401 -15.722 1.00 48.69 94 LEU A O 1
ATOM 751 N N . ALA A 1 95 ? -5.825 -16.210 -16.399 1.00 47.12 95 ALA A N 1
ATOM 752 C CA . ALA A 1 95 ? -6.096 -16.561 -17.786 1.00 47.12 95 ALA A CA 1
ATOM 753 C C . ALA A 1 95 ? -5.733 -18.041 -17.995 1.00 47.12 95 ALA A C 1
ATOM 755 O O . ALA A 1 95 ? -4.562 -18.391 -18.129 1.00 47.12 95 ALA A O 1
ATOM 756 N N . SER A 1 96 ? -6.737 -18.917 -17.957 1.00 47.41 96 SER A N 1
ATOM 757 C CA . SER A 1 96 ? -6.680 -20.305 -18.441 1.00 47.41 96 SER A CA 1
ATOM 758 C C . SER A 1 96 ? -7.861 -20.560 -19.359 1.00 47.41 96 SER A C 1
ATOM 760 O O . SER A 1 96 ? -8.950 -20.025 -19.052 1.00 47.41 96 SER A O 1
#

Organism: Prunus dulcis (NCBI:txid3755)

Sequence (96 aa):
RRGEEGNDKAQFCTDVDFAASSKKDYERVNDLNSDCNQEVAPIRPIPLAEDSIIFELKDGRLAEMRRIEGTHWMWSRIIGTPTSLCTASYWTALAS

pLDDT: mean 72.3, std 22.87, range [33.34, 98.19]

Radius of gyration: 21.29 Å; chains: 1; bounding box: 48×38×64 Å

Foldseek 3Di:
DDDDDDDDPPPPPDPDDPVPCVVVVVVVLVVLQPDDFQAFDPDDWDDDDPFWIWTATPQRWIWIWGHDPVHDIDTDDIGDDPSHSNDPPPVV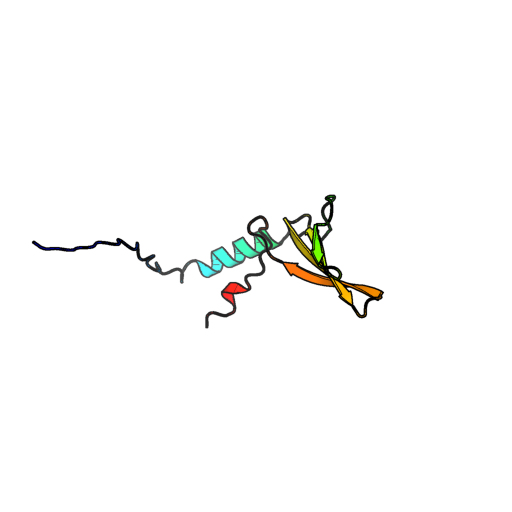PPDD

Secondary structure (DSSP, 8-state):
------------------TTTHHHHHHHHHHHSTT---SBPSS--EEEETTEEEEEBTTS-EEEEEEETTTEEEEEEEE--TT-S----GGGSS--